Protein AF-A0AAV7BGC5-F1 (afdb_monomer_lite)

Secondary structure (DSSP, 8-state):
-HHHHIIIIIHHHS-SS-SSHHHHHHHHHHHHHSS--HHHHHHHHHHH-TT----HHHHHHHHHHHHHTHHHHHHHHHHHH-S-SS-HHHHHHHHHHHHHHHHHHHHHHHHHHHHHHHHHHHHHHHHTTSS-----

Structure (mmCIF, N/CA/C/O backbone):
data_AF-A0AAV7BGC5-F1
#
_entry.id   AF-A0AAV7BGC5-F1
#
loop_
_atom_site.group_PDB
_atom_site.id
_atom_site.type_symbol
_atom_site.label_atom_id
_atom_site.label_alt_id
_atom_site.label_comp_id
_atom_site.label_asym_id
_atom_site.label_entity_id
_atom_si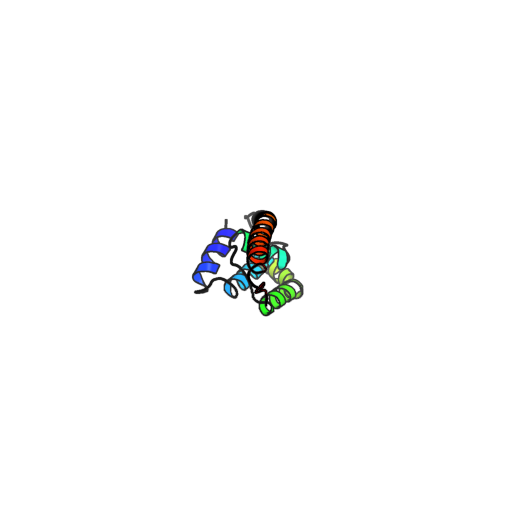te.label_seq_id
_atom_site.pdbx_PDB_ins_code
_atom_site.Cartn_x
_atom_site.Cartn_y
_atom_site.Cartn_z
_atom_site.occupancy
_atom_site.B_iso_or_equiv
_atom_site.auth_seq_id
_atom_site.auth_comp_id
_atom_site.auth_asym_id
_atom_site.auth_atom_id
_atom_site.pdbx_PDB_model_num
ATOM 1 N N . MET A 1 1 ? 4.351 2.426 14.192 1.00 57.16 1 MET A N 1
ATOM 2 C CA . MET A 1 1 ? 5.530 1.704 14.784 1.00 57.16 1 MET A CA 1
ATOM 3 C C . MET A 1 1 ? 5.638 0.241 14.329 1.00 57.16 1 MET A C 1
ATOM 5 O O . MET A 1 1 ? 6.734 -0.176 13.965 1.00 57.16 1 MET A O 1
ATOM 9 N N . ILE A 1 2 ? 4.544 -0.535 14.292 1.00 60.34 2 ILE A N 1
ATOM 10 C CA . ILE A 1 2 ? 4.555 -1.928 13.794 1.00 60.34 2 ILE A CA 1
ATOM 11 C C . ILE A 1 2 ? 4.887 -1.995 12.300 1.00 60.34 2 ILE A C 1
ATOM 13 O O . ILE A 1 2 ? 5.772 -2.753 11.910 1.00 60.34 2 ILE A O 1
ATOM 17 N N . LEU A 1 3 ? 4.273 -1.135 11.484 1.00 65.69 3 LEU A N 1
ATOM 18 C CA . LEU A 1 3 ? 4.535 -1.044 10.046 1.00 65.69 3 LEU A CA 1
ATOM 19 C C . LEU A 1 3 ? 6.031 -0.843 9.731 1.00 65.69 3 LEU A C 1
ATOM 21 O O . LEU A 1 3 ? 6.609 -1.548 8.908 1.00 65.69 3 LEU A O 1
ATOM 25 N N . TYR A 1 4 ? 6.691 0.062 10.459 1.00 63.31 4 TYR A N 1
ATOM 26 C CA . TYR A 1 4 ? 8.117 0.352 10.290 1.00 63.31 4 TYR A CA 1
ATOM 27 C C . TYR A 1 4 ? 9.005 -0.836 10.692 1.00 63.31 4 TYR A C 1
ATOM 29 O O . TYR A 1 4 ? 9.948 -1.172 9.977 1.00 63.31 4 TYR A O 1
ATOM 37 N N . ILE A 1 5 ? 8.682 -1.511 11.804 1.00 62.47 5 ILE A N 1
ATOM 38 C CA . ILE A 1 5 ? 9.398 -2.708 12.274 1.00 62.47 5 ILE A CA 1
ATOM 39 C C . ILE A 1 5 ? 9.252 -3.847 11.263 1.00 62.47 5 ILE A C 1
ATOM 41 O O . ILE A 1 5 ? 10.252 -4.484 10.933 1.00 62.47 5 ILE A O 1
ATOM 45 N N . VAL A 1 6 ? 8.047 -4.073 10.739 1.00 67.56 6 VAL A N 1
ATOM 46 C CA . VAL A 1 6 ? 7.760 -5.104 9.735 1.00 67.56 6 VAL A CA 1
ATOM 47 C C . VAL A 1 6 ? 8.508 -4.811 8.433 1.00 67.56 6 VAL A C 1
ATOM 49 O O . VAL A 1 6 ? 9.212 -5.684 7.924 1.00 67.56 6 VAL A O 1
ATOM 52 N N . ILE A 1 7 ? 8.452 -3.575 7.929 1.00 64.25 7 ILE A N 1
ATOM 53 C CA . ILE A 1 7 ? 9.121 -3.205 6.676 1.00 64.25 7 ILE A CA 1
ATOM 54 C C . ILE A 1 7 ? 10.653 -3.277 6.811 1.00 64.25 7 ILE A C 1
ATOM 56 O O . ILE A 1 7 ? 11.317 -3.811 5.922 1.00 64.25 7 ILE A O 1
ATOM 60 N N . HIS A 1 8 ? 11.242 -2.797 7.912 1.00 66.12 8 HIS A N 1
ATOM 61 C CA . HIS A 1 8 ? 12.701 -2.813 8.087 1.00 66.12 8 HIS A CA 1
ATOM 62 C C . HIS A 1 8 ? 13.262 -4.197 8.443 1.00 66.12 8 HIS A C 1
ATOM 64 O O . HIS A 1 8 ? 14.264 -4.609 7.851 1.00 66.12 8 HIS A O 1
ATOM 70 N N . ASN A 1 9 ? 12.648 -4.927 9.381 1.00 63.12 9 ASN A N 1
ATOM 71 C CA . ASN A 1 9 ? 13.199 -6.197 9.868 1.00 63.12 9 ASN A CA 1
ATOM 72 C C . ASN A 1 9 ? 12.903 -7.353 8.910 1.00 63.12 9 ASN A C 1
ATOM 74 O O . ASN A 1 9 ? 13.819 -8.088 8.549 1.00 63.12 9 ASN A O 1
ATOM 78 N N . ILE A 1 10 ? 11.664 -7.497 8.423 1.00 64.56 10 ILE A N 1
ATOM 79 C CA . ILE A 1 10 ? 11.317 -8.625 7.542 1.00 64.56 10 ILE A CA 1
ATOM 80 C C . ILE A 1 10 ? 12.006 -8.472 6.187 1.00 64.56 10 ILE A C 1
ATOM 82 O O . ILE A 1 10 ? 12.556 -9.435 5.652 1.00 64.56 10 ILE A O 1
ATOM 86 N N . CYS A 1 11 ? 12.061 -7.256 5.641 1.00 57.03 11 CYS A N 1
ATOM 87 C CA . CYS A 1 11 ? 12.675 -7.049 4.335 1.00 57.03 11 CYS A CA 1
ATOM 88 C C . CYS A 1 11 ? 14.207 -7.234 4.352 1.00 57.03 11 CYS A C 1
ATOM 90 O O . CYS A 1 11 ? 14.789 -7.613 3.335 1.00 57.03 11 CYS A O 1
ATOM 92 N N . SER A 1 12 ? 14.858 -7.030 5.504 1.00 60.88 12 SER A N 1
ATOM 93 C CA . SER A 1 12 ? 16.302 -7.252 5.678 1.00 60.88 12 SER A CA 1
ATOM 94 C C . SER A 1 12 ? 16.659 -8.705 6.008 1.00 60.88 12 SER A C 1
ATOM 96 O O . SER A 1 12 ? 17.693 -9.183 5.557 1.00 60.88 12 SER A O 1
ATOM 98 N N . VAL A 1 13 ? 15.809 -9.426 6.748 1.00 57.19 13 VAL A N 1
ATOM 99 C CA . VAL A 1 13 ? 16.090 -10.804 7.196 1.00 57.19 13 VAL A CA 1
ATOM 100 C C . VAL A 1 13 ? 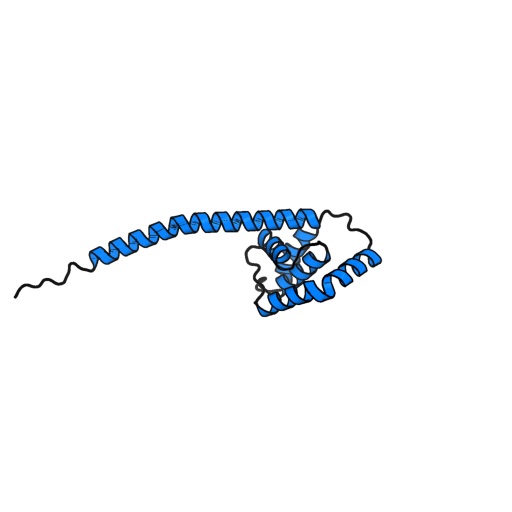15.699 -11.856 6.150 1.00 57.19 13 VAL A C 1
ATOM 102 O O . VAL A 1 13 ? 16.401 -12.851 5.989 1.00 57.19 13 VAL A O 1
ATOM 105 N N . LEU A 1 14 ? 14.607 -11.659 5.400 1.00 57.44 14 LEU A N 1
ATOM 106 C CA . LEU A 1 14 ? 14.039 -12.722 4.554 1.00 57.44 14 LEU A CA 1
ATOM 107 C C . LEU A 1 14 ? 14.702 -12.879 3.170 1.00 57.44 14 LEU A C 1
ATOM 109 O O . LEU A 1 14 ? 14.318 -13.763 2.404 1.00 57.44 14 LEU A O 1
ATOM 113 N N . SER A 1 15 ? 15.674 -12.038 2.797 1.00 51.34 15 SER A N 1
ATOM 114 C CA . SER A 1 15 ? 16.390 -12.212 1.524 1.00 51.34 15 SER A CA 1
ATOM 115 C C . SER A 1 15 ? 17.748 -11.514 1.497 1.00 51.34 15 SER A C 1
ATOM 117 O O . SER A 1 15 ? 17.830 -10.334 1.811 1.00 51.34 15 SER A O 1
ATOM 119 N N . LEU A 1 16 ? 18.783 -12.202 0.994 1.00 53.41 16 LEU A N 1
ATOM 120 C CA . LEU A 1 16 ? 20.114 -11.625 0.728 1.00 53.41 16 LEU A CA 1
ATOM 121 C C . LEU A 1 16 ? 20.094 -10.404 -0.228 1.00 53.41 16 LEU A C 1
ATOM 123 O O . LEU A 1 16 ? 21.097 -9.709 -0.329 1.00 53.41 16 LEU A O 1
ATOM 127 N N . ALA A 1 17 ? 18.971 -10.132 -0.915 1.00 56.50 17 ALA A N 1
ATOM 128 C CA . ALA A 1 17 ? 18.792 -8.986 -1.817 1.00 56.50 17 ALA A CA 1
ATOM 129 C C . ALA A 1 17 ? 17.648 -8.023 -1.421 1.00 56.50 17 ALA A C 1
ATOM 131 O O . ALA A 1 17 ? 17.683 -6.859 -1.796 1.00 56.50 17 ALA A O 1
ATOM 132 N N . GLY A 1 18 ? 16.623 -8.444 -0.670 1.00 59.31 18 GLY A N 1
ATOM 133 C CA . GLY A 1 18 ? 15.588 -7.537 -0.142 1.00 59.31 18 GLY A CA 1
ATOM 134 C C . GLY A 1 18 ? 14.652 -6.868 -1.156 1.00 59.31 18 GLY A C 1
ATOM 135 O O . GLY A 1 18 ? 13.933 -5.952 -0.776 1.00 59.31 18 GLY A O 1
ATOM 136 N N . VAL A 1 19 ? 14.673 -7.264 -2.434 1.00 68.81 19 VAL A N 1
ATOM 137 C CA . VAL A 1 19 ? 14.013 -6.491 -3.507 1.00 68.81 19 VAL A CA 1
ATOM 138 C C . VAL A 1 19 ? 12.596 -6.974 -3.837 1.00 68.81 19 VAL A C 1
ATOM 140 O O . VAL A 1 19 ? 11.738 -6.153 -4.138 1.00 68.81 19 VAL A O 1
ATOM 143 N N . SER A 1 20 ? 12.325 -8.287 -3.798 1.00 79.31 20 SER A N 1
ATOM 144 C CA . SER A 1 20 ? 11.143 -8.841 -4.483 1.00 79.31 20 SER A CA 1
ATOM 145 C C . SER A 1 20 ? 10.259 -9.768 -3.636 1.00 79.31 20 SER A C 1
ATOM 147 O O . SER A 1 20 ? 9.125 -9.406 -3.333 1.00 79.31 20 SER A O 1
ATOM 149 N N . ARG A 1 21 ? 10.742 -10.947 -3.214 1.00 83.69 21 ARG A N 1
ATOM 150 C CA . ARG A 1 21 ? 9.914 -11.926 -2.471 1.00 83.69 21 ARG A CA 1
ATOM 151 C C . ARG A 1 21 ? 9.460 -11.412 -1.101 1.00 83.69 21 ARG A C 1
ATOM 153 O O . ARG A 1 21 ? 8.276 -11.467 -0.791 1.00 83.69 21 ARG A O 1
ATOM 160 N N . SER A 1 22 ? 10.387 -10.873 -0.308 1.00 85.44 22 SER A N 1
ATOM 161 C CA . SER A 1 22 ? 10.080 -10.265 0.994 1.00 85.44 22 SER A CA 1
ATOM 162 C C . SER A 1 22 ? 9.146 -9.064 0.848 1.00 85.44 22 SER A C 1
ATOM 164 O O . SER A 1 22 ? 8.169 -8.951 1.578 1.00 85.44 22 SER A O 1
ATOM 166 N N . VAL A 1 23 ? 9.412 -8.208 -0.140 1.00 88.62 23 VAL A N 1
ATOM 167 C CA . VAL A 1 23 ? 8.593 -7.032 -0.449 1.00 88.62 23 VAL A CA 1
ATOM 168 C C . VAL A 1 23 ? 7.160 -7.429 -0.777 1.00 88.62 23 VAL A C 1
ATOM 170 O O . VAL A 1 23 ? 6.242 -6.816 -0.257 1.00 88.62 23 VAL A O 1
ATOM 173 N N . THR A 1 24 ? 6.957 -8.486 -1.563 1.00 91.00 24 THR A N 1
ATOM 174 C CA . THR A 1 24 ? 5.613 -8.963 -1.929 1.00 91.00 24 THR A CA 1
ATOM 175 C C . THR A 1 24 ? 4.791 -9.331 -0.691 1.00 91.00 24 THR A C 1
ATOM 177 O O . THR A 1 24 ? 3.663 -8.871 -0.545 1.00 91.00 24 THR A O 1
ATOM 180 N N . LEU A 1 25 ? 5.371 -10.089 0.246 1.00 90.38 25 LEU A N 1
ATOM 181 C CA . LEU A 1 25 ? 4.689 -10.452 1.494 1.00 90.38 25 LEU A CA 1
ATOM 182 C C . LEU A 1 25 ? 4.393 -9.232 2.370 1.00 90.38 25 LEU A C 1
ATOM 184 O O . LEU A 1 25 ? 3.313 -9.134 2.946 1.00 90.38 25 LEU A O 1
ATOM 188 N N . VAL A 1 26 ? 5.336 -8.291 2.452 1.00 91.31 26 VAL A N 1
ATOM 189 C CA . VAL A 1 26 ? 5.140 -7.048 3.205 1.00 91.31 26 VAL A CA 1
ATOM 190 C C . VAL A 1 26 ? 4.017 -6.216 2.585 1.00 91.31 26 VAL A C 1
ATOM 192 O O . VAL A 1 26 ? 3.156 -5.752 3.320 1.00 91.31 26 VAL A O 1
ATOM 195 N N . VAL A 1 27 ? 3.966 -6.070 1.258 1.00 93.94 27 VAL A N 1
ATOM 196 C CA . VAL A 1 27 ? 2.886 -5.340 0.573 1.00 93.94 27 VAL A CA 1
ATOM 197 C C . VAL A 1 27 ? 1.532 -5.993 0.846 1.00 93.94 27 VAL A C 1
ATOM 199 O O . VAL A 1 27 ? 0.609 -5.297 1.257 1.00 93.94 27 VAL A O 1
ATOM 202 N N . ALA A 1 28 ? 1.420 -7.319 0.716 1.00 94.25 28 ALA A N 1
ATOM 203 C CA . ALA A 1 28 ? 0.184 -8.037 1.035 1.00 94.25 28 ALA A CA 1
ATOM 204 C C . ALA A 1 28 ? -0.243 -7.844 2.503 1.00 94.25 28 ALA A C 1
ATOM 206 O O . ALA A 1 28 ? -1.427 -7.660 2.791 1.00 94.25 28 ALA A O 1
ATOM 207 N N . TYR A 1 29 ? 0.715 -7.821 3.434 1.00 92.56 29 TYR A N 1
ATOM 208 C CA . TYR A 1 29 ? 0.446 -7.513 4.836 1.00 92.56 29 TYR A CA 1
ATOM 209 C C . TYR A 1 29 ? -0.085 -6.086 5.014 1.00 92.56 29 TYR A C 1
ATOM 211 O O . TYR A 1 29 ? -1.135 -5.919 5.629 1.00 92.56 29 TYR A O 1
ATOM 219 N N . VAL A 1 30 ? 0.565 -5.073 4.422 1.00 93.44 30 VAL A N 1
ATOM 220 C CA . VAL A 1 30 ? 0.090 -3.676 4.469 1.00 93.44 30 VAL A CA 1
ATOM 221 C C . VAL A 1 30 ? -1.324 -3.567 3.905 1.00 93.44 30 VAL A C 1
ATOM 223 O O . VAL A 1 30 ? -2.184 -2.975 4.550 1.00 93.44 30 VAL A O 1
ATOM 226 N N . MET A 1 31 ? -1.606 -4.197 2.762 1.00 95.56 31 MET A N 1
ATOM 227 C CA . MET A 1 31 ? -2.958 -4.251 2.193 1.00 95.56 31 MET A CA 1
ATOM 228 C C . MET A 1 31 ? -3.972 -4.887 3.152 1.00 95.56 31 MET A C 1
ATOM 230 O O . MET A 1 31 ? -5.142 -4.527 3.134 1.00 95.56 31 MET A O 1
ATOM 234 N N . THR A 1 32 ? -3.555 -5.839 3.984 1.00 94.12 32 THR A N 1
ATOM 235 C CA . THR A 1 32 ? -4.446 -6.545 4.915 1.00 94.12 32 THR A CA 1
ATOM 236 C C . THR A 1 32 ? -4.743 -5.728 6.170 1.00 94.12 32 THR A C 1
ATOM 238 O O . THR A 1 32 ? -5.850 -5.802 6.686 1.00 94.12 32 THR A O 1
ATOM 241 N N . ILE A 1 33 ? -3.787 -4.943 6.671 1.00 92.00 33 ILE A N 1
ATOM 242 C CA . ILE A 1 33 ? -3.971 -4.146 7.900 1.00 92.00 33 ILE A CA 1
ATOM 243 C C . ILE A 1 33 ? -4.409 -2.696 7.638 1.00 92.00 33 ILE A C 1
ATOM 245 O O . ILE A 1 33 ? -4.708 -1.965 8.576 1.00 92.00 33 ILE A O 1
ATOM 249 N N . THR A 1 34 ? -4.460 -2.282 6.370 1.00 92.88 34 THR A N 1
ATOM 250 C CA . THR A 1 34 ? -4.922 -0.959 5.916 1.00 92.88 34 THR A CA 1
ATOM 251 C C . THR A 1 34 ? -5.999 -1.109 4.844 1.00 92.88 34 THR A C 1
ATOM 253 O O . THR A 1 34 ? -6.276 -2.213 4.381 1.00 92.88 34 THR A O 1
ATOM 256 N N . ASN A 1 35 ? -6.590 -0.002 4.401 1.00 93.19 35 ASN A N 1
ATOM 257 C CA . ASN A 1 35 ? -7.518 0.039 3.271 1.00 93.19 35 ASN A CA 1
ATOM 258 C C . ASN A 1 35 ? -6.841 0.335 1.925 1.00 93.19 35 ASN A C 1
ATOM 260 O O . ASN A 1 35 ? -7.537 0.532 0.928 1.00 93.19 35 ASN A O 1
ATOM 264 N N . LEU A 1 36 ? -5.509 0.335 1.869 1.00 95.00 36 LEU A N 1
ATOM 265 C CA . LEU A 1 36 ? -4.764 0.627 0.649 1.00 95.00 36 LEU A CA 1
ATOM 266 C C . LEU A 1 36 ? -4.901 -0.485 -0.400 1.00 95.00 36 LEU A C 1
ATOM 268 O O . LEU A 1 36 ? -4.984 -1.676 -0.078 1.00 95.00 36 LEU A O 1
ATOM 272 N N . GLY A 1 37 ? -4.892 -0.076 -1.671 1.00 96.00 37 GLY A N 1
ATOM 273 C CA . GLY A 1 37 ? -4.695 -0.975 -2.807 1.00 96.00 37 GLY A CA 1
ATOM 274 C C . GLY A 1 37 ? -3.235 -1.418 -2.928 1.00 96.00 37 GLY A C 1
ATOM 275 O O . GLY A 1 37 ? -2.359 -0.918 -2.223 1.00 96.00 37 GLY A O 1
ATOM 276 N N . TRP A 1 38 ? -2.950 -2.352 -3.837 1.00 96.50 38 TRP A N 1
ATOM 277 C CA . TRP A 1 38 ? -1.598 -2.905 -3.980 1.00 96.50 38 TRP A CA 1
ATOM 278 C C . TRP A 1 38 ? -0.553 -1.862 -4.415 1.00 96.50 38 TRP A C 1
ATOM 280 O O . TRP A 1 38 ? 0.589 -1.928 -3.961 1.00 96.50 38 TRP A O 1
ATOM 290 N N . GLU A 1 39 ? -0.937 -0.887 -5.248 1.00 96.81 39 GLU A N 1
ATOM 291 C CA . GLU A 1 39 ? -0.054 0.194 -5.713 1.00 96.81 39 GLU A CA 1
ATOM 292 C C . GLU A 1 39 ? 0.322 1.131 -4.565 1.00 96.81 39 GLU A C 1
ATOM 294 O O . GLU A 1 39 ? 1.506 1.355 -4.313 1.00 96.81 39 GLU A O 1
ATOM 299 N N . ASP A 1 40 ? -0.674 1.610 -3.815 1.00 96.81 40 ASP A N 1
ATOM 300 C CA . ASP A 1 40 ? -0.457 2.473 -2.652 1.00 96.81 40 ASP A CA 1
ATOM 301 C C . ASP A 1 40 ? 0.295 1.737 -1.537 1.00 96.81 40 ASP A C 1
ATOM 303 O O . ASP A 1 40 ? 1.190 2.294 -0.905 1.00 96.81 40 ASP A O 1
ATOM 307 N N . ALA A 1 41 ? -0.001 0.456 -1.316 1.00 95.56 41 ALA A N 1
ATOM 308 C CA . ALA A 1 41 ? 0.735 -0.357 -0.357 1.00 95.56 41 ALA A CA 1
ATOM 309 C C . ALA A 1 41 ? 2.204 -0.546 -0.783 1.00 95.56 41 ALA A C 1
ATOM 311 O O . ALA A 1 41 ? 3.106 -0.443 0.051 1.00 95.56 41 ALA A O 1
ATOM 312 N N . LEU A 1 42 ? 2.481 -0.757 -2.075 1.00 95.00 42 LEU A N 1
ATOM 313 C CA . LEU A 1 42 ? 3.850 -0.790 -2.597 1.00 95.00 42 LEU A CA 1
ATOM 314 C C . LEU A 1 42 ? 4.540 0.577 -2.472 1.00 95.00 42 LEU A C 1
ATOM 316 O O . LEU A 1 42 ? 5.712 0.626 -2.096 1.00 95.00 42 LEU A O 1
ATOM 320 N N . ALA A 1 43 ? 3.828 1.675 -2.727 1.00 95.25 43 ALA A N 1
ATOM 321 C CA . ALA A 1 43 ? 4.328 3.032 -2.532 1.00 95.25 43 ALA A CA 1
ATOM 322 C C . ALA A 1 43 ? 4.699 3.297 -1.064 1.00 95.25 43 ALA A C 1
ATOM 324 O O . ALA A 1 43 ? 5.780 3.818 -0.789 1.00 95.25 43 ALA A O 1
ATOM 325 N N . ALA A 1 44 ? 3.871 2.859 -0.111 1.00 94.06 44 ALA A N 1
ATOM 326 C CA . ALA A 1 44 ? 4.180 2.934 1.315 1.00 94.06 44 ALA A CA 1
ATOM 327 C C . ALA A 1 44 ? 5.470 2.164 1.650 1.00 94.06 44 ALA A C 1
ATOM 329 O O . ALA A 1 44 ? 6.367 2.680 2.322 1.00 94.06 44 ALA A O 1
ATOM 330 N N . VAL A 1 45 ? 5.621 0.943 1.122 1.00 92.44 45 VAL A N 1
ATOM 331 C CA . VAL A 1 45 ? 6.845 0.150 1.313 1.00 92.44 45 VAL A CA 1
ATOM 332 C C . VAL A 1 45 ? 8.062 0.847 0.701 1.00 92.44 45 VAL A C 1
ATOM 334 O O . VAL A 1 45 ? 9.113 0.878 1.339 1.00 92.44 45 VAL A O 1
ATOM 337 N N . LYS A 1 46 ? 7.933 1.468 -0.479 1.00 92.00 46 LYS A N 1
ATOM 338 C CA . LYS A 1 46 ? 9.005 2.253 -1.113 1.00 92.00 46 LYS A CA 1
ATOM 339 C C . LYS A 1 46 ? 9.373 3.518 -0.331 1.00 92.00 46 LYS A C 1
ATOM 341 O O . LYS A 1 46 ? 10.553 3.860 -0.273 1.00 92.00 46 LYS A O 1
ATOM 346 N N . GLY A 1 47 ? 8.412 4.164 0.331 1.00 90.12 47 GLY A N 1
ATOM 347 C CA . GLY A 1 47 ? 8.654 5.317 1.210 1.00 90.12 47 GLY A CA 1
ATOM 348 C C . GLY A 1 47 ? 9.515 4.983 2.435 1.00 90.12 47 GLY A C 1
ATOM 349 O O . GLY A 1 47 ? 10.261 5.829 2.943 1.00 90.12 47 GLY A O 1
ATOM 350 N N . ALA A 1 48 ? 9.462 3.731 2.892 1.00 87.62 48 ALA A N 1
ATOM 351 C CA . ALA A 1 48 ? 10.348 3.204 3.928 1.00 87.62 48 ALA A CA 1
ATOM 352 C C . ALA A 1 48 ? 11.632 2.577 3.349 1.00 87.62 48 ALA A C 1
ATOM 354 O O . ALA A 1 48 ? 12.699 2.705 3.945 1.00 87.62 48 ALA A O 1
ATOM 355 N N . ARG A 1 49 ? 11.552 1.924 2.181 1.00 86.38 49 ARG A N 1
ATOM 356 C CA . ARG A 1 49 ? 12.659 1.215 1.528 1.00 86.38 49 ARG A CA 1
ATOM 357 C C . ARG A 1 49 ? 12.634 1.426 0.013 1.00 86.38 49 ARG A C 1
ATOM 359 O O . ARG A 1 49 ? 12.009 0.668 -0.724 1.00 86.38 49 ARG A O 1
ATOM 366 N N . THR A 1 50 ? 13.404 2.398 -0.459 1.00 86.06 50 THR A N 1
ATOM 367 C CA . THR A 1 50 ? 13.423 2.838 -1.866 1.00 86.06 50 THR A CA 1
ATOM 368 C C . THR A 1 50 ? 13.792 1.745 -2.877 1.00 86.06 50 THR A C 1
ATOM 370 O O . THR A 1 50 ? 13.384 1.825 -4.030 1.00 86.06 50 THR A O 1
ATOM 373 N N . CYS A 1 51 ? 14.517 0.696 -2.467 1.00 84.56 51 CYS A N 1
ATOM 374 C CA . CYS A 1 51 ? 14.887 -0.424 -3.341 1.00 84.56 51 CYS A CA 1
ATOM 375 C C . CYS A 1 51 ? 13.802 -1.506 -3.500 1.00 84.56 51 CYS A C 1
ATOM 377 O O . CYS A 1 51 ? 14.045 -2.517 -4.159 1.00 84.56 51 CYS A O 1
ATOM 379 N N . ALA A 1 52 ? 12.622 -1.333 -2.897 1.00 87.12 52 ALA A N 1
ATOM 380 C CA . ALA A 1 52 ? 11.518 -2.274 -3.025 1.00 87.12 52 ALA A CA 1
ATOM 381 C C . ALA A 1 52 ? 10.999 -2.333 -4.473 1.00 87.12 52 ALA A C 1
ATOM 383 O O . ALA A 1 52 ? 10.493 -1.346 -5.009 1.00 87.12 52 ALA A O 1
ATOM 384 N N . ASN A 1 53 ? 11.115 -3.501 -5.108 1.00 88.94 53 ASN A N 1
ATOM 385 C CA . ASN A 1 53 ? 10.719 -3.702 -6.498 1.00 88.94 53 ASN A CA 1
ATOM 386 C C . ASN A 1 53 ? 10.279 -5.162 -6.745 1.00 88.94 53 ASN A C 1
ATOM 388 O O . ASN A 1 53 ? 11.075 -5.997 -7.193 1.00 88.94 53 ASN A O 1
ATOM 392 N N . PRO A 1 54 ? 9.023 -5.523 -6.422 1.00 88.31 54 PRO A N 1
ATOM 393 C CA . PRO A 1 54 ? 8.490 -6.830 -6.780 1.00 88.31 54 PRO A CA 1
ATOM 394 C C . PRO A 1 54 ? 8.492 -6.989 -8.307 1.00 88.31 54 PRO A C 1
ATOM 396 O O . PRO A 1 54 ? 8.218 -6.038 -9.034 1.00 88.31 54 PRO A O 1
ATOM 399 N N . ASN A 1 55 ? 8.804 -8.189 -8.809 1.00 91.19 55 ASN A N 1
ATOM 400 C CA . ASN A 1 55 ? 8.733 -8.450 -10.248 1.00 91.19 55 ASN A CA 1
ATOM 401 C C . ASN A 1 55 ? 7.273 -8.392 -10.742 1.00 91.19 55 ASN A C 1
ATOM 403 O O . ASN A 1 55 ? 6.342 -8.494 -9.944 1.00 91.19 55 ASN A O 1
ATOM 407 N N . MET A 1 56 ? 7.073 -8.282 -12.059 1.00 92.19 56 MET A N 1
ATOM 408 C CA . MET A 1 56 ? 5.734 -8.164 -12.663 1.00 92.19 56 MET A CA 1
ATOM 409 C C . MET A 1 56 ? 4.793 -9.322 -12.297 1.00 92.19 56 MET A C 1
ATOM 411 O O . MET A 1 56 ? 3.602 -9.102 -12.104 1.00 92.19 56 MET A O 1
ATOM 415 N N . GLY A 1 57 ? 5.318 -10.544 -12.154 1.00 94.88 57 GLY A N 1
ATOM 416 C CA . GLY A 1 57 ? 4.523 -11.699 -11.733 1.00 94.88 57 GLY A CA 1
ATOM 417 C C . GLY A 1 57 ? 3.970 -11.535 -10.317 1.00 94.88 57 GLY A C 1
ATOM 418 O O . GLY A 1 57 ? 2.795 -11.797 -10.081 1.00 94.88 57 GLY A O 1
ATOM 419 N N . PHE A 1 58 ? 4.780 -11.030 -9.385 1.00 94.25 58 PHE A N 1
ATOM 420 C CA . PHE A 1 58 ? 4.328 -10.730 -8.027 1.00 94.25 58 PHE A CA 1
ATOM 421 C C . PHE A 1 58 ? 3.416 -9.508 -7.956 1.00 94.25 58 PHE A C 1
ATOM 423 O O . PHE A 1 58 ? 2.462 -9.529 -7.190 1.00 94.25 58 PHE A O 1
ATOM 430 N N . GLN A 1 59 ? 3.654 -8.471 -8.762 1.00 95.12 59 GLN A N 1
ATOM 431 C CA . GLN A 1 59 ? 2.722 -7.341 -8.857 1.00 95.12 59 GLN A CA 1
ATOM 432 C C . GLN A 1 59 ? 1.338 -7.813 -9.309 1.00 95.12 59 GLN A C 1
ATOM 434 O O . GLN A 1 59 ? 0.336 -7.450 -8.702 1.00 95.12 59 GLN A O 1
ATOM 439 N N . LYS A 1 60 ? 1.284 -8.710 -10.302 1.00 95.81 60 LYS A N 1
ATOM 440 C CA . LYS A 1 60 ? 0.027 -9.307 -10.754 1.00 95.81 60 LYS A CA 1
ATOM 441 C C . LYS A 1 60 ? -0.656 -10.129 -9.656 1.00 95.81 60 LYS A C 1
ATOM 443 O O . LYS A 1 60 ? -1.855 -9.985 -9.447 1.00 95.81 60 LYS A O 1
ATOM 448 N N . GLN A 1 61 ? 0.109 -10.930 -8.912 1.00 95.88 61 GLN A N 1
ATOM 449 C CA . GLN A 1 61 ? -0.418 -11.675 -7.762 1.00 95.88 61 GLN A CA 1
ATOM 450 C C . GLN A 1 61 ? -0.959 -10.753 -6.661 1.00 95.88 61 GLN A C 1
ATOM 452 O O . GLN A 1 61 ? -1.980 -11.069 -6.061 1.00 95.88 61 GLN A O 1
ATOM 457 N N . LEU A 1 62 ? -0.310 -9.614 -6.402 1.00 96.69 62 LEU A N 1
ATOM 458 C CA . LEU A 1 62 ? -0.792 -8.618 -5.442 1.00 96.69 62 LEU A CA 1
ATOM 459 C C . LEU A 1 62 ? -2.080 -7.939 -5.912 1.00 96.69 62 LEU A C 1
ATOM 461 O O . LEU A 1 62 ? -2.987 -7.723 -5.112 1.00 96.69 62 LEU A O 1
ATOM 46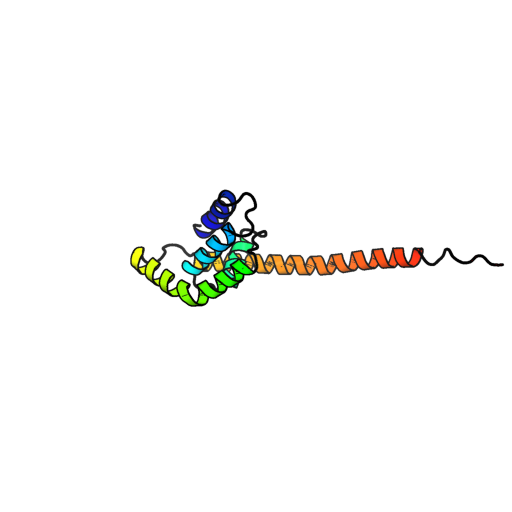5 N N . GLU A 1 63 ? -2.175 -7.626 -7.203 1.00 97.25 63 GLU A N 1
ATOM 466 C CA . GLU A 1 63 ? -3.397 -7.094 -7.799 1.00 97.25 63 GLU A CA 1
ATOM 467 C C . GLU A 1 63 ? -4.564 -8.081 -7.639 1.00 97.25 63 GLU A C 1
ATOM 469 O O . GLU A 1 63 ? -5.648 -7.693 -7.202 1.00 97.25 63 GLU A O 1
ATOM 474 N N . ASP A 1 64 ? -4.338 -9.358 -7.958 1.00 96.75 64 ASP A N 1
ATOM 475 C CA . ASP A 1 64 ? -5.360 -10.401 -7.854 1.00 96.75 64 ASP A CA 1
ATOM 476 C C . ASP A 1 64 ? -5.748 -10.660 -6.384 1.00 96.75 64 ASP A C 1
ATOM 478 O O . ASP A 1 64 ? -6.937 -10.721 -6.064 1.00 96.75 64 ASP A O 1
ATOM 482 N N . PHE A 1 65 ? -4.773 -10.684 -5.466 1.00 95.69 65 PHE A N 1
ATOM 483 C CA . PHE A 1 65 ? -5.006 -10.763 -4.017 1.00 95.69 65 PHE A CA 1
ATOM 484 C C . PHE A 1 65 ? -5.887 -9.613 -3.506 1.00 95.69 65 PHE A C 1
ATOM 486 O O . PHE A 1 65 ? -6.816 -9.824 -2.721 1.00 95.69 65 PHE A O 1
ATOM 493 N N . GLY A 1 66 ? -5.636 -8.391 -3.988 1.00 94.94 66 GLY A N 1
ATOM 494 C CA . GLY A 1 66 ? -6.431 -7.212 -3.649 1.00 94.94 66 GLY A CA 1
ATOM 495 C C . GLY A 1 66 ? -7.892 -7.301 -4.097 1.00 94.94 66 GLY A C 1
ATOM 496 O O . GLY A 1 66 ? -8.756 -6.707 -3.460 1.00 94.94 66 GLY A O 1
ATOM 497 N N . LYS A 1 67 ? -8.184 -8.054 -5.164 1.00 92.56 67 LYS A N 1
ATOM 498 C CA . LYS A 1 67 ? -9.547 -8.230 -5.688 1.00 92.56 67 LYS A CA 1
ATOM 499 C C . LYS A 1 67 ? -10.310 -9.349 -4.987 1.00 92.56 67 LYS A C 1
ATOM 501 O O . LYS A 1 67 ? -11.512 -9.213 -4.774 1.00 92.56 67 LYS A O 1
ATOM 506 N N . CYS A 1 68 ? -9.633 -10.449 -4.665 1.00 91.38 68 CYS A N 1
ATOM 507 C CA . CYS A 1 68 ? -10.298 -11.689 -4.261 1.00 91.38 68 CYS A CA 1
ATOM 508 C C . CYS A 1 68 ? -10.281 -11.929 -2.746 1.00 91.38 68 CYS A C 1
ATOM 510 O O . CYS A 1 68 ? -11.291 -12.348 -2.177 1.00 91.38 68 CYS A O 1
ATOM 512 N N . ASP A 1 69 ? -9.157 -11.639 -2.087 1.00 91.62 69 ASP A N 1
ATOM 513 C CA . ASP A 1 69 ? -8.855 -12.240 -0.783 1.00 91.62 69 ASP A CA 1
ATOM 514 C C . ASP A 1 69 ? -8.699 -11.207 0.338 1.00 91.62 69 ASP A C 1
ATOM 516 O O . ASP A 1 69 ? -9.038 -11.482 1.492 1.00 91.62 69 ASP A O 1
ATOM 520 N N . VAL A 1 70 ? -8.234 -9.991 0.019 1.00 94.25 70 VAL A N 1
ATOM 521 C CA . VAL A 1 70 ? -7.856 -8.994 1.038 1.00 94.25 70 VAL A CA 1
ATOM 522 C C . VAL A 1 70 ? -9.007 -8.632 1.984 1.00 94.25 70 VAL A C 1
ATOM 524 O O . VAL A 1 70 ? -8.799 -8.466 3.184 1.00 94.25 70 VAL A O 1
ATOM 527 N N . HIS A 1 71 ? -10.239 -8.554 1.476 1.00 92.94 71 HIS A N 1
ATOM 528 C CA . HIS A 1 71 ? -11.411 -8.216 2.285 1.00 92.94 71 HIS A CA 1
ATOM 529 C C . HIS A 1 71 ? -11.774 -9.322 3.277 1.00 92.94 71 HIS A C 1
ATOM 531 O O . HIS A 1 71 ? -12.102 -9.033 4.427 1.00 92.94 71 HIS A O 1
ATOM 537 N N . GLN A 1 72 ? -11.680 -10.583 2.849 1.00 93.44 72 GLN A N 1
ATOM 538 C CA . GLN A 1 72 ? -11.942 -11.725 3.723 1.00 93.44 72 GLN A CA 1
ATOM 539 C C . GLN A 1 72 ? -10.897 -11.783 4.836 1.00 93.44 72 GLN A C 1
ATOM 541 O O . GLN A 1 72 ? -11.245 -11.954 6.002 1.00 93.44 72 GLN A O 1
ATOM 546 N N . LEU A 1 73 ? -9.628 -11.555 4.489 1.00 92.88 73 LEU A N 1
ATOM 547 C CA . LEU A 1 73 ? -8.538 -11.584 5.455 1.00 92.88 73 LEU A CA 1
ATOM 548 C C . LEU A 1 73 ? -8.619 -10.425 6.459 1.00 92.88 73 LEU A C 1
ATOM 550 O O . LEU A 1 73 ? -8.393 -10.642 7.645 1.00 92.88 73 LEU A O 1
ATOM 554 N N . ARG A 1 74 ? -9.011 -9.221 6.015 1.00 93.38 74 ARG A N 1
ATOM 555 C CA . ARG A 1 74 ? -9.300 -8.072 6.893 1.00 93.38 74 ARG A CA 1
ATOM 556 C C . ARG A 1 74 ? -10.366 -8.411 7.932 1.00 93.38 74 ARG A C 1
ATOM 558 O O . ARG A 1 74 ? -10.158 -8.174 9.119 1.00 93.38 74 ARG A O 1
ATOM 565 N N . ASN A 1 75 ? -11.491 -8.971 7.489 1.00 93.25 75 ASN A N 1
ATOM 566 C CA . ASN A 1 75 ? -12.593 -9.332 8.381 1.00 93.25 75 ASN A CA 1
ATOM 567 C C . ASN A 1 75 ? -12.163 -10.413 9.373 1.00 93.25 75 ASN A C 1
ATOM 569 O O . ASN A 1 75 ? -12.330 -10.234 10.575 1.00 93.25 75 ASN A O 1
ATOM 573 N N . TRP A 1 76 ? -11.517 -11.473 8.884 1.00 94.38 76 TRP A N 1
ATOM 574 C CA . TRP A 1 76 ? -10.996 -12.541 9.732 1.00 94.38 76 TRP A CA 1
ATOM 575 C C . TRP A 1 76 ? -10.007 -12.020 10.784 1.00 94.38 76 TRP A C 1
ATOM 577 O O . TRP A 1 76 ? -10.074 -12.415 11.948 1.00 94.38 76 TRP A O 1
ATOM 587 N N . LEU A 1 77 ? -9.112 -11.099 10.407 1.00 92.19 77 LEU A N 1
ATOM 588 C CA . LEU A 1 77 ? -8.147 -10.503 11.331 1.00 92.19 77 LEU A CA 1
ATOM 589 C C . LEU A 1 77 ? -8.857 -9.717 12.443 1.00 92.19 77 LEU A C 1
ATOM 591 O O . LEU A 1 77 ? -8.509 -9.867 13.614 1.00 92.19 77 LEU A O 1
ATOM 595 N N . LYS A 1 78 ? -9.882 -8.932 12.086 1.00 90.81 78 LYS A N 1
ATOM 596 C CA . LYS A 1 78 ? -10.699 -8.168 13.040 1.00 90.81 78 LYS A CA 1
ATOM 597 C C . LYS A 1 78 ? -11.512 -9.065 13.967 1.00 90.81 78 LYS A C 1
ATOM 599 O O . LYS A 1 78 ? -11.594 -8.791 15.157 1.00 90.81 78 LYS A O 1
ATOM 604 N N . GLU A 1 79 ? -12.090 -10.140 13.446 1.00 94.25 79 GLU A N 1
ATOM 605 C CA . GLU A 1 79 ? -12.835 -11.117 14.248 1.00 94.25 79 GLU A CA 1
ATOM 606 C C . GLU A 1 79 ? -11.919 -11.870 15.219 1.00 94.25 79 GLU A C 1
ATOM 608 O O . GLU A 1 79 ? -12.295 -12.123 16.361 1.00 94.25 79 GLU A O 1
ATOM 613 N N . THR A 1 80 ? -10.703 -12.200 14.779 1.00 94.44 80 THR A N 1
ATOM 614 C CA . THR A 1 80 ? -9.756 -13.005 15.561 1.00 94.44 80 THR A CA 1
ATOM 615 C C . THR A 1 80 ? -9.039 -12.185 16.635 1.00 94.44 80 THR A C 1
ATOM 617 O O . THR A 1 80 ? -8.812 -12.687 17.736 1.00 94.44 80 THR A O 1
ATOM 620 N N . TYR A 1 81 ? -8.665 -10.938 16.329 1.00 90.62 81 TYR A N 1
ATOM 621 C CA . TYR A 1 81 ? -7.786 -10.123 17.179 1.00 90.62 81 TYR A CA 1
ATOM 622 C C . TYR A 1 81 ? -8.393 -8.786 17.632 1.00 90.62 81 TYR A C 1
ATOM 624 O O . TYR A 1 81 ? -7.800 -8.115 18.476 1.00 90.62 81 TYR A O 1
ATOM 632 N N . GLY A 1 82 ? -9.567 -8.406 17.123 1.00 91.31 82 GLY A N 1
ATOM 633 C CA . GLY A 1 82 ? -10.205 -7.117 17.393 1.00 91.31 82 GLY A CA 1
ATOM 634 C C . GLY A 1 82 ? -9.693 -5.976 16.508 1.00 91.31 82 GLY A C 1
ATOM 635 O O . GLY A 1 82 ? -8.984 -6.180 15.522 1.00 91.31 82 GLY A O 1
ATOM 636 N N . GLU A 1 83 ? -10.078 -4.748 16.856 1.00 86.81 83 GLU A N 1
ATOM 637 C CA . GLU A 1 83 ? -9.589 -3.539 16.183 1.00 86.81 83 GLU A CA 1
ATOM 638 C C . GLU A 1 83 ? -8.129 -3.249 16.568 1.00 86.81 83 GLU A C 1
ATOM 640 O O . GLU A 1 83 ? -7.728 -3.409 17.724 1.00 86.81 83 GLU A O 1
ATOM 645 N N . SER A 1 84 ? -7.331 -2.801 15.593 1.00 82.56 84 SER A N 1
ATOM 646 C CA . SER A 1 84 ? -5.930 -2.440 15.834 1.00 82.56 84 SER A CA 1
ATOM 647 C C . SER A 1 84 ? -5.859 -1.215 16.758 1.00 82.56 84 SER A C 1
ATOM 649 O O . SER A 1 84 ? -6.487 -0.198 16.460 1.00 82.56 84 SER A O 1
ATOM 651 N N . PRO A 1 85 ? -5.070 -1.246 17.849 1.00 85.19 85 PRO A N 1
ATOM 652 C CA . PRO A 1 85 ? -4.819 -0.063 18.672 1.00 85.19 85 PRO A CA 1
ATOM 653 C C . PRO A 1 85 ? -3.821 0.907 18.012 1.00 85.19 85 PRO A C 1
ATOM 655 O O . PRO A 1 85 ? -3.491 1.943 18.589 1.00 85.19 85 PRO A O 1
ATOM 658 N N . PHE A 1 86 ? -3.287 0.556 16.838 1.00 86.00 86 PHE A N 1
ATOM 659 C CA . PHE A 1 86 ? -2.282 1.326 16.118 1.00 86.00 86 PHE A CA 1
ATOM 660 C C . PHE A 1 86 ? -2.903 2.108 14.958 1.00 86.00 86 PHE A C 1
ATOM 662 O O . PHE A 1 86 ? -3.884 1.694 14.346 1.00 86.00 86 PHE A O 1
ATOM 669 N N . HIS A 1 87 ? -2.280 3.231 14.609 1.00 89.12 87 HIS A N 1
ATOM 670 C CA . HIS A 1 87 ? -2.700 4.086 13.497 1.00 89.12 87 HIS A CA 1
ATOM 671 C C . HIS A 1 87 ? -2.071 3.634 12.166 1.00 89.12 87 HIS A C 1
ATOM 673 O O . HIS A 1 87 ? -1.513 4.448 11.434 1.00 89.12 87 HIS A O 1
ATOM 679 N N . ASP A 1 88 ? -2.129 2.333 11.859 1.00 88.75 88 ASP A N 1
ATOM 680 C CA . ASP A 1 88 ? -1.421 1.737 10.712 1.00 88.75 88 ASP A CA 1
ATOM 681 C C . ASP A 1 88 ? -1.833 2.364 9.368 1.00 88.75 88 ASP A C 1
ATOM 683 O O . ASP A 1 88 ? -0.999 2.568 8.487 1.00 88.75 88 ASP A O 1
ATOM 687 N N . GLU A 1 89 ? -3.111 2.725 9.235 1.00 90.75 89 GLU A N 1
ATOM 688 C CA . GLU A 1 89 ? -3.664 3.423 8.070 1.00 90.75 89 GLU A CA 1
ATOM 689 C C . GLU A 1 89 ? -3.007 4.797 7.843 1.00 90.75 89 GLU A C 1
ATOM 691 O O . GLU A 1 89 ? -2.687 5.160 6.710 1.00 90.75 89 GLU A O 1
ATOM 696 N N . GLU A 1 90 ? -2.801 5.566 8.913 1.00 92.88 90 GLU A N 1
ATOM 697 C CA . GLU A 1 90 ? -2.216 6.909 8.844 1.00 92.88 90 GLU A CA 1
ATOM 698 C C . GLU A 1 90 ? -0.700 6.832 8.622 1.00 92.88 90 GLU A C 1
ATOM 700 O O . GLU A 1 90 ? -0.167 7.506 7.739 1.00 92.88 90 GLU A O 1
ATOM 705 N N . ASP A 1 91 ? -0.020 5.934 9.345 1.00 91.62 91 ASP A N 1
ATOM 706 C CA . ASP A 1 91 ? 1.404 5.635 9.155 1.00 91.62 91 ASP A CA 1
ATOM 707 C C . ASP A 1 91 ? 1.686 5.252 7.685 1.00 91.62 91 ASP A C 1
ATOM 709 O O . ASP A 1 91 ? 2.654 5.723 7.079 1.00 91.62 91 ASP A O 1
ATOM 713 N N . ALA A 1 92 ? 0.829 4.423 7.076 1.00 91.88 92 ALA A N 1
ATOM 714 C CA . ALA A 1 92 ? 0.980 4.015 5.682 1.00 91.88 92 ALA A CA 1
ATOM 715 C C . ALA A 1 92 ? 0.791 5.188 4.708 1.00 91.88 92 ALA A C 1
ATOM 717 O O . ALA A 1 92 ? 1.598 5.353 3.791 1.00 91.88 92 ALA A O 1
ATOM 718 N N . LYS A 1 93 ? -0.212 6.049 4.923 1.00 94.25 93 LYS A N 1
ATOM 719 C CA . LYS A 1 93 ? -0.440 7.247 4.093 1.00 94.25 93 LYS A CA 1
ATOM 720 C C . LYS A 1 93 ? 0.736 8.218 4.136 1.00 94.25 93 LYS A C 1
ATOM 722 O O . LYS A 1 93 ? 1.129 8.747 3.095 1.00 94.25 93 LYS A O 1
ATOM 727 N N . GLN A 1 94 ? 1.345 8.408 5.305 1.00 94.31 94 GLN A N 1
ATOM 728 C CA . GLN A 1 94 ? 2.549 9.231 5.441 1.00 94.31 94 GLN A CA 1
ATOM 729 C C . GLN A 1 94 ? 3.719 8.668 4.6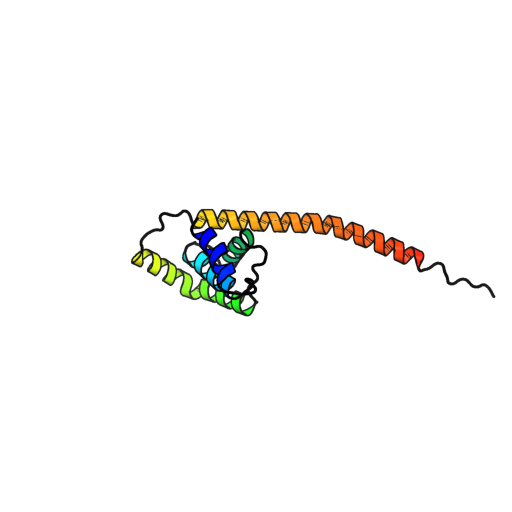26 1.00 94.31 94 GLN A C 1
ATOM 731 O O . GLN A 1 94 ? 4.441 9.422 3.971 1.00 94.31 94 GLN A O 1
ATOM 736 N N . LEU A 1 95 ? 3.890 7.343 4.606 1.00 93.69 95 LEU A N 1
ATOM 737 C CA . LEU A 1 95 ? 4.917 6.699 3.785 1.00 93.69 95 LEU A CA 1
ATOM 738 C C . LEU A 1 95 ? 4.649 6.846 2.281 1.00 93.69 95 LEU A C 1
ATOM 740 O O . LEU A 1 95 ? 5.593 7.091 1.530 1.00 93.69 95 LEU A O 1
ATOM 744 N N . VAL A 1 96 ? 3.390 6.747 1.840 1.00 95.44 96 VAL A N 1
ATOM 745 C CA . VAL A 1 96 ? 3.009 7.013 0.440 1.00 95.44 96 VAL A CA 1
ATOM 746 C C . VAL A 1 96 ? 3.372 8.445 0.049 1.00 95.44 96 VAL A C 1
ATOM 748 O O . VAL A 1 96 ? 4.008 8.661 -0.983 1.00 95.44 96 VAL A O 1
ATOM 751 N N . ALA A 1 97 ? 3.023 9.424 0.888 1.00 95.06 97 ALA A N 1
ATOM 752 C CA . ALA A 1 97 ? 3.347 10.828 0.644 1.00 95.06 97 ALA A CA 1
ATOM 753 C C . ALA A 1 97 ? 4.864 11.055 0.554 1.00 95.06 97 ALA A C 1
ATOM 755 O O . ALA A 1 97 ? 5.342 11.694 -0.383 1.00 95.06 97 ALA A O 1
ATOM 756 N N . LYS A 1 98 ? 5.629 10.458 1.475 1.00 92.62 98 LYS A N 1
ATOM 757 C CA . LYS A 1 98 ? 7.095 10.503 1.467 1.00 92.62 98 LYS A CA 1
ATOM 758 C C . LYS A 1 98 ? 7.689 9.905 0.187 1.00 92.62 98 LYS A C 1
ATOM 760 O O . LYS A 1 98 ? 8.648 10.451 -0.353 1.00 92.62 98 LYS A O 1
ATOM 765 N N . HIS A 1 99 ? 7.143 8.793 -0.310 1.00 93.38 99 HIS A N 1
ATOM 766 C CA . HIS A 1 99 ? 7.603 8.199 -1.566 1.00 93.38 99 HIS A CA 1
ATOM 767 C C . HIS A 1 99 ? 7.370 9.135 -2.755 1.00 93.38 99 HIS A C 1
ATOM 769 O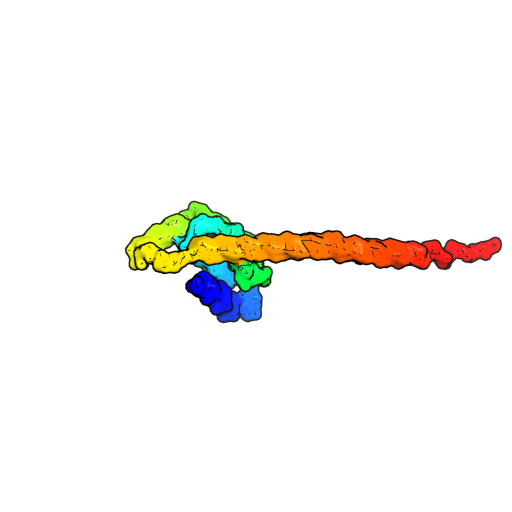 O . HIS A 1 99 ? 8.293 9.348 -3.539 1.00 93.38 99 HIS A O 1
ATOM 775 N N . ARG A 1 100 ? 6.173 9.728 -2.847 1.00 93.38 100 ARG A N 1
ATOM 776 C CA . ARG A 1 100 ? 5.807 10.655 -3.924 1.00 93.38 100 ARG A CA 1
ATOM 777 C C . ARG A 1 100 ? 6.714 11.887 -3.957 1.00 93.38 100 ARG A C 1
ATOM 779 O O . ARG A 1 100 ? 7.202 12.243 -5.021 1.00 93.38 100 ARG A O 1
ATOM 786 N N . GLN A 1 101 ? 7.011 12.474 -2.796 1.00 92.56 101 GLN A N 1
ATOM 787 C CA . GLN A 1 101 ? 7.954 13.597 -2.684 1.00 92.56 101 GLN A CA 1
ATOM 788 C C . GLN A 1 101 ? 9.336 13.237 -3.245 1.00 92.56 101 GLN A C 1
ATOM 790 O O . GLN A 1 101 ? 9.899 13.982 -4.040 1.00 92.56 101 GLN A O 1
ATOM 795 N N . HIS A 1 102 ? 9.858 12.058 -2.899 1.00 89.88 102 HIS A N 1
ATOM 796 C CA . HIS A 1 102 ? 11.156 11.607 -3.398 1.00 89.88 102 HIS A CA 1
ATOM 797 C C . HIS A 1 102 ? 11.155 11.344 -4.917 1.00 89.88 102 HIS A C 1
ATOM 799 O O . HIS A 1 102 ? 12.165 11.568 -5.582 1.00 89.88 102 HIS A O 1
ATOM 805 N N . GLU A 1 103 ? 10.043 10.871 -5.493 1.00 89.00 103 GLU A N 1
ATOM 806 C CA . GLU A 1 103 ? 9.904 10.729 -6.951 1.00 89.00 103 GLU A CA 1
ATOM 807 C C . GLU A 1 103 ? 9.860 12.089 -7.662 1.00 89.00 103 GLU A C 1
ATOM 809 O O . GLU A 1 103 ? 10.517 12.263 -8.689 1.00 89.00 103 GLU A O 1
ATOM 814 N N . GLU A 1 104 ? 9.150 13.069 -7.099 1.00 90.50 104 GLU A N 1
ATOM 815 C CA . GLU A 1 104 ? 9.084 14.441 -7.616 1.00 90.50 104 GLU A CA 1
ATOM 816 C C . GLU A 1 104 ? 10.456 15.138 -7.562 1.00 90.50 104 GLU A C 1
ATOM 818 O O . GLU A 1 104 ? 10.891 15.737 -8.549 1.00 90.50 104 GLU A O 1
ATOM 823 N N . GLU A 1 105 ? 11.185 15.005 -6.451 1.00 88.75 105 GLU A N 1
ATOM 824 C CA . GLU A 1 105 ? 12.552 15.522 -6.288 1.00 88.75 105 GLU A CA 1
ATOM 825 C C . GLU A 1 105 ? 13.546 14.858 -7.261 1.00 88.75 105 GLU A C 1
ATOM 827 O O . GLU A 1 105 ? 14.386 15.527 -7.882 1.00 88.75 105 GLU A O 1
ATOM 832 N N . ALA A 1 106 ? 13.437 13.540 -7.454 1.00 85.75 106 ALA A N 1
ATOM 833 C CA . ALA A 1 106 ? 14.247 12.805 -8.424 1.00 85.75 106 ALA A CA 1
ATOM 834 C C . ALA A 1 106 ? 13.941 13.237 -9.871 1.00 85.75 106 ALA A C 1
ATOM 836 O O . ALA A 1 106 ? 14.857 13.427 -10.673 1.00 85.75 106 ALA A O 1
ATOM 837 N N . ALA A 1 107 ? 12.669 13.458 -10.210 1.00 85.56 107 ALA A N 1
ATOM 838 C CA . ALA A 1 107 ? 12.267 13.952 -11.525 1.00 85.56 107 ALA A CA 1
ATOM 839 C C . ALA A 1 107 ? 12.764 15.389 -11.781 1.00 85.56 107 ALA A C 1
ATOM 841 O O . ALA A 1 107 ? 13.285 15.687 -12.862 1.00 85.56 107 ALA A O 1
ATOM 842 N N . ALA A 1 108 ? 12.667 16.272 -10.782 1.00 86.88 108 ALA A N 1
ATOM 843 C CA . ALA A 1 108 ? 13.143 17.651 -10.872 1.00 86.88 108 ALA A CA 1
ATOM 844 C C . ALA A 1 108 ? 14.669 17.735 -11.064 1.00 86.88 108 ALA A C 1
ATOM 846 O O . ALA A 1 108 ? 15.156 18.519 -11.885 1.00 86.88 108 ALA A O 1
ATOM 847 N N . SER A 1 109 ? 15.432 16.895 -10.358 1.00 80.31 109 SER A N 1
ATOM 848 C CA . SER A 1 109 ? 16.893 16.823 -10.499 1.00 80.31 109 SER A CA 1
ATOM 849 C C . SER A 1 109 ? 17.330 16.207 -11.836 1.00 80.31 109 SER A C 1
ATOM 851 O O . SER A 1 109 ? 18.225 16.749 -12.492 1.00 80.31 109 SER A O 1
ATOM 853 N N . ALA A 1 110 ? 16.645 15.166 -12.324 1.00 71.81 110 ALA A N 1
ATOM 854 C CA . ALA A 1 110 ? 16.905 14.580 -13.643 1.00 71.81 110 ALA A CA 1
ATOM 855 C C . ALA A 1 110 ? 16.683 15.584 -14.793 1.00 71.81 110 ALA A C 1
ATOM 857 O O . ALA A 1 110 ? 17.474 15.635 -15.741 1.00 71.81 110 ALA A O 1
ATOM 858 N N . GLY A 1 111 ? 15.666 16.448 -14.688 1.00 61.59 111 GLY A N 1
ATOM 859 C CA . GLY A 1 111 ? 15.409 17.528 -15.649 1.00 61.59 111 GLY A CA 1
ATOM 860 C C . GLY A 1 111 ? 16.461 18.651 -15.651 1.00 61.59 111 GLY A C 1
ATOM 861 O O . GLY A 1 111 ? 16.526 19.436 -16.603 1.00 61.59 111 GLY A O 1
ATOM 862 N N . SER A 1 112 ? 17.297 18.745 -14.613 1.00 58.84 112 SER A N 1
ATOM 863 C CA . SER A 1 112 ? 18.449 19.655 -14.553 1.00 58.84 112 SER A CA 1
ATOM 864 C C . SER A 1 112 ? 19.703 19.002 -15.153 1.00 58.84 112 SER A C 1
ATOM 866 O O . SER A 1 112 ? 20.321 19.557 -16.064 1.00 58.84 112 SER A O 1
ATOM 868 N N . SER A 1 113 ? 20.021 17.764 -14.753 1.00 56.28 113 SER A N 1
ATOM 869 C CA . SER A 1 113 ? 21.198 17.024 -15.240 1.00 56.28 113 SER A CA 1
ATOM 870 C C . SER A 1 113 ? 21.109 16.606 -16.716 1.00 56.28 113 SER A C 1
ATOM 872 O O . SER A 1 113 ? 22.124 16.611 -17.416 1.00 56.28 113 SER A O 1
ATOM 874 N N . GLY A 1 114 ? 19.910 16.316 -17.236 1.00 52.97 114 GLY A N 1
ATOM 875 C CA . GLY A 1 114 ? 19.706 15.993 -18.656 1.00 52.97 114 GLY A CA 1
ATOM 876 C C . GLY A 1 114 ? 20.046 17.148 -19.608 1.00 52.97 114 GLY A C 1
ATOM 877 O O . GLY A 1 114 ? 20.520 16.922 -20.725 1.00 52.97 114 GLY A O 1
ATOM 878 N N . ARG A 1 115 ? 19.893 18.401 -19.153 1.00 53.44 115 ARG A N 1
ATOM 879 C CA . ARG A 1 115 ? 20.304 19.594 -19.915 1.00 53.44 115 ARG A CA 1
ATOM 880 C C . ARG A 1 115 ? 21.825 19.757 -19.956 1.00 53.44 115 ARG A C 1
ATOM 882 O O . ARG A 1 115 ? 22.358 20.165 -20.984 1.00 53.44 115 ARG A O 1
ATOM 889 N N . GLN A 1 116 ? 22.518 19.379 -18.882 1.00 52.56 116 GLN A N 1
ATOM 890 C CA . GLN A 1 116 ? 23.977 19.469 -18.782 1.00 52.56 116 GLN A CA 1
ATOM 891 C C . GLN A 1 116 ? 24.701 18.400 -19.621 1.00 52.56 116 GLN A C 1
ATOM 893 O O . GLN A 1 116 ? 25.686 18.702 -20.284 1.00 52.56 116 GLN A O 1
ATOM 898 N N . TRP A 1 117 ? 24.207 17.158 -19.670 1.00 54.75 117 TRP A N 1
ATOM 899 C CA . TRP A 1 117 ? 24.780 16.128 -20.555 1.00 54.75 117 TRP A CA 1
ATOM 900 C C . TRP A 1 117 ? 24.598 16.474 -22.041 1.00 54.75 117 TRP A C 1
ATOM 902 O O . TRP A 1 117 ? 25.518 16.316 -22.848 1.00 54.75 117 TRP A O 1
ATOM 912 N N . SER A 1 118 ? 23.431 17.024 -22.390 1.00 54.88 118 SER A N 1
ATOM 913 C CA . SER A 1 118 ? 23.121 17.456 -23.756 1.00 54.88 118 SER A CA 1
ATOM 914 C C . SER A 1 118 ? 24.059 18.570 -24.242 1.00 54.88 118 SER A C 1
ATOM 916 O O . SER A 1 118 ? 24.501 18.540 -25.392 1.00 54.88 118 SER A O 1
ATOM 918 N N . SER A 1 119 ? 24.434 19.525 -23.380 1.00 56.38 119 SER A N 1
ATOM 919 C CA . SER A 1 119 ? 25.382 20.588 -23.747 1.00 56.38 119 SER A CA 1
ATOM 920 C C . SER A 1 119 ? 26.817 20.071 -23.919 1.00 56.38 119 SER A C 1
ATOM 922 O O . SER A 1 119 ? 27.493 20.479 -24.865 1.00 56.38 119 SER A O 1
ATOM 924 N N . HIS A 1 120 ? 27.265 19.119 -23.092 1.00 55.53 120 HIS A N 1
ATOM 925 C CA . HIS A 1 120 ? 28.583 18.489 -23.249 1.00 55.53 120 HIS A CA 1
ATOM 926 C C . HIS A 1 120 ? 28.702 17.669 -24.544 1.00 55.53 120 HIS A C 1
ATOM 928 O O . HIS A 1 120 ? 29.709 17.781 -25.244 1.00 55.53 120 HIS A O 1
ATOM 934 N N . LEU A 1 121 ? 27.675 16.899 -24.919 1.00 56.56 121 LEU A N 1
ATOM 935 C CA . LEU A 1 121 ? 27.680 16.145 -26.181 1.00 56.56 121 LEU A CA 1
ATOM 936 C C . LEU A 1 121 ? 27.597 17.048 -27.415 1.00 56.56 121 LEU A C 1
ATOM 938 O O . LEU A 1 121 ? 28.237 16.762 -28.428 1.00 56.56 121 LEU A O 1
ATOM 942 N N . THR A 1 122 ? 26.859 18.157 -27.329 1.00 56.62 122 THR A N 1
ATOM 943 C CA . THR A 1 122 ? 26.808 19.157 -28.407 1.00 56.62 122 THR A CA 1
ATOM 944 C C . THR A 1 122 ? 28.180 19.813 -28.601 1.00 56.62 122 THR A C 1
ATOM 946 O O . THR A 1 122 ? 28.612 19.997 -29.735 1.00 56.62 122 THR A O 1
ATOM 949 N N . SER A 1 123 ? 28.911 20.072 -27.508 1.00 54.16 123 SER A N 1
ATOM 950 C CA . SER A 1 123 ? 30.275 20.619 -27.547 1.00 54.16 123 SER A CA 1
ATOM 951 C C . SER A 1 123 ? 31.325 19.635 -28.080 1.00 54.16 123 SER A C 1
ATOM 953 O O . SER A 1 123 ? 32.307 20.064 -28.677 1.00 54.16 123 SER A O 1
ATOM 955 N N . LEU A 1 124 ? 31.155 18.326 -27.872 1.00 54.03 124 LEU A N 1
ATOM 956 C CA . LEU A 1 124 ? 32.043 17.308 -28.451 1.00 54.03 124 LEU A CA 1
ATOM 957 C C . LEU A 1 124 ? 31.720 17.048 -29.930 1.00 54.03 124 LEU A C 1
ATOM 959 O O . LEU A 1 124 ? 32.627 16.848 -30.736 1.00 54.03 124 LEU A O 1
ATOM 963 N N . SER A 1 125 ? 30.440 17.120 -30.302 1.00 55.19 125 SER A N 1
ATOM 964 C CA . SER A 1 125 ? 29.994 16.963 -31.692 1.00 55.19 125 SER A CA 1
ATOM 965 C C . SER A 1 125 ? 30.454 18.126 -32.578 1.00 55.19 125 SER A C 1
ATOM 967 O O . SER A 1 125 ? 30.781 17.909 -33.742 1.00 55.19 125 SER A O 1
ATOM 969 N N . SER A 1 126 ? 30.558 19.345 -32.033 1.00 52.19 126 SER A N 1
ATOM 970 C CA . SER A 1 126 ? 31.103 20.502 -32.754 1.00 52.19 126 SER A CA 1
ATOM 971 C C . SER A 1 126 ? 32.632 20.483 -32.899 1.00 52.19 126 SER A C 1
ATOM 973 O O . SER A 1 126 ? 33.145 21.100 -33.827 1.00 52.19 126 SER A O 1
ATOM 975 N N . MET A 1 127 ? 33.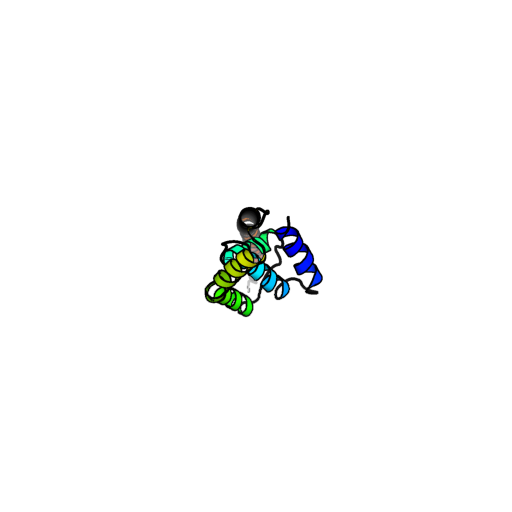368 19.743 -32.058 1.00 51.69 127 MET A N 1
ATOM 976 C CA . MET A 1 127 ? 34.824 19.566 -32.205 1.00 51.69 127 MET A CA 1
ATOM 977 C C . MET A 1 127 ? 35.213 18.462 -33.203 1.00 51.69 127 MET A C 1
ATOM 979 O O . MET A 1 127 ? 36.323 18.483 -33.729 1.00 51.69 127 MET A O 1
ATOM 983 N N . ALA A 1 128 ? 34.322 17.509 -33.494 1.00 47.34 128 ALA A N 1
ATOM 984 C CA . ALA A 1 128 ? 34.630 16.360 -34.351 1.00 47.34 128 ALA A CA 1
ATOM 985 C C . ALA A 1 128 ? 34.525 16.644 -35.866 1.00 47.34 128 ALA A C 1
ATOM 987 O O . ALA A 1 128 ? 34.947 15.812 -36.666 1.00 47.34 128 ALA A O 1
ATOM 988 N N . TYR A 1 129 ? 33.993 17.804 -36.276 1.00 40.16 129 TYR A N 1
ATOM 989 C CA . TYR A 1 129 ? 33.711 18.102 -37.690 1.00 40.16 129 TYR A CA 1
ATOM 990 C C . TYR A 1 129 ? 34.762 18.987 -38.397 1.00 40.16 129 TYR A C 1
ATOM 992 O O . TYR A 1 129 ? 34.633 19.244 -39.590 1.00 40.16 129 TYR A O 1
ATOM 1000 N N . SER A 1 130 ? 35.825 19.438 -37.717 1.00 47.53 130 SER A N 1
ATOM 1001 C CA . SER A 1 130 ? 36.802 20.388 -38.296 1.00 47.53 130 SER A CA 1
ATOM 1002 C C . SER A 1 130 ? 38.095 19.780 -38.864 1.00 47.53 130 SER A C 1
ATOM 1004 O O . SER A 1 130 ? 38.942 20.536 -39.325 1.00 47.53 130 SER A O 1
ATOM 1006 N N . ASN A 1 131 ? 38.265 18.452 -38.895 1.00 46.59 131 ASN A N 1
ATOM 1007 C CA . ASN A 1 131 ? 39.542 17.824 -39.291 1.00 46.59 131 ASN A CA 1
ATOM 1008 C C . ASN A 1 131 ? 39.567 17.148 -40.677 1.00 46.59 131 ASN A C 1
ATOM 1010 O O . ASN A 1 131 ? 40.458 16.345 -40.941 1.00 46.59 131 ASN A O 1
ATOM 1014 N N . TYR A 1 132 ? 38.653 17.493 -41.588 1.00 39.59 132 TYR A N 1
ATOM 1015 C CA . TYR A 1 132 ? 38.702 17.006 -42.974 1.00 39.59 132 TYR A CA 1
ATOM 1016 C C . TYR A 1 132 ? 38.593 18.146 -43.987 1.00 39.59 132 TYR A C 1
ATOM 1018 O O . TYR A 1 132 ? 37.620 18.241 -44.727 1.00 39.59 132 TYR A O 1
ATOM 1026 N N . THR A 1 133 ? 39.629 18.979 -44.059 1.00 47.97 133 THR A N 1
ATOM 1027 C CA . THR A 1 133 ? 39.895 19.767 -45.267 1.00 47.97 133 THR A CA 1
ATOM 1028 C C . THR A 1 133 ? 41.380 19.653 -45.578 1.00 47.97 133 THR A C 1
ATOM 1030 O O . THR A 1 133 ? 42.206 20.354 -45.003 1.00 47.97 133 THR A O 1
ATOM 1033 N N . THR A 1 134 ? 41.735 18.712 -46.450 1.00 47.97 134 THR A N 1
ATOM 1034 C CA . THR A 1 134 ? 43.022 18.732 -47.149 1.00 47.97 134 THR A CA 1
ATOM 1035 C C . THR A 1 134 ? 42.715 19.195 -48.565 1.00 47.97 134 THR A C 1
ATOM 1037 O O . THR A 1 134 ? 42.052 18.481 -49.316 1.00 47.97 134 THR A O 1
ATOM 1040 N N . GLU A 1 135 ? 43.110 20.428 -48.876 1.00 41.28 135 GLU A N 1
ATOM 1041 C CA . GLU A 1 135 ? 43.114 20.965 -50.236 1.00 41.28 135 GLU A CA 1
ATOM 1042 C C . GLU A 1 135 ? 44.139 20.188 -51.082 1.00 41.28 135 GLU A C 1
ATOM 1044 O O . GLU A 1 135 ? 45.259 19.936 -50.632 1.00 41.28 135 GLU A O 1
ATOM 1049 N N . THR A 1 136 ? 43.717 19.768 -52.276 1.00 45.81 136 THR A N 1
ATOM 1050 C CA . THR A 1 136 ? 44.554 19.260 -53.382 1.00 45.81 136 THR A CA 1
ATOM 1051 C C . THR A 1 136 ? 45.158 20.389 -54.192 1.00 45.81 136 THR A C 1
ATOM 1053 O O . THR A 1 136 ? 44.396 21.345 -54.464 1.00 45.81 136 THR A O 1
#

InterPro domains:
  IPR000340 Dual specificity phosphatase, catalytic domain [PF00782] (15-66)
  IPR029021 Protein-tyrosine phosphatase-like [G3DSA:3.90.190.10] (7-90)
  IPR029021 Protein-tyrosine phosphatase-like [SSF52799] (16-68)

Radius of gyration: 23.11 Å; chains: 1; bounding box: 57×34×72 Å

Organism: Engystomops pustulosus (NCBI:txid76066)

Foldseek 3Di:
DVLLCLLPVQLVPVDPQSAAPSLLVSLLVLVQLEVDASVLSSQLSCLNPVRHHHDPVSSVVSNVCSVPPSVVSNVVCCVPPNRDPDPSHVSSVVSNVSSVVVVVVVVVVCVVVVVVVVVVVVVVVVVVPPPDDDDD

Sequence (136 aa):
MILYIVIHNICSVLSLAGVSRSVTLVVAYVMTITNLGWEDALAAVKGARTCANPNMGFQKQLEDFGKCDVHQLRNWLKETYGESPFHDEEDAKQLVAKHRQHEEEAAASAGSSGRQWSSHLTSLSSMAYSNYTTET

pLDDT: mean 79.54, std 17.72, range [39.59, 97.25]